Protein AF-A0A7V3RWY5-F1 (afdb_monomer_lite)

Sequence (77 aa):
MEPREEREPFRQGDRVEIYRVSTDERWEPYMEQYVGMKGVVTDPDMVINDPEALVEVTLEGTGGTHRFPQDCLRKVG

pLDDT: mean 82.76, std 13.3, range [44.34, 94.56]

Foldseek 3Di:
DPPPPPPPFAAFFFKKAQQDQDPDPPGDPVCRVRHGWIWTFHDPDRTDPDQQFWTWTQTPPVRDTDTHRPVRMDGDD

Radius of gyration: 12.14 Å; chains: 1; bounding box: 22×36×33 Å

Secondary structure (DSSP, 8-state):
-------PPP-TT-EEEE-S---STT--GGGGGGTT-EEEE--SSS----TTPEEEEEETTT--EEEEEGGGEEE--

Structure (mmCIF, N/CA/C/O backbone):
data_AF-A0A7V3RWY5-F1
#
_entry.id   AF-A0A7V3RWY5-F1
#
loop_
_atom_site.group_PDB
_atom_site.id
_atom_site.type_symbol
_atom_site.label_atom_id
_atom_site.label_alt_id
_atom_site.label_comp_id
_atom_site.label_asym_id
_atom_site.label_entity_id
_atom_site.label_seq_id
_atom_site.pdbx_PDB_ins_code
_atom_site.Cartn_x
_atom_site.Cartn_y
_atom_site.Cartn_z
_atom_site.occupancy
_atom_site.B_iso_or_equiv
_atom_site.auth_seq_id
_atom_site.auth_comp_id
_atom_site.auth_asym_id
_atom_site.auth_atom_id
_atom_site.pdbx_PDB_model_num
ATOM 1 N N . MET A 1 1 ? 4.408 -25.138 -20.292 1.00 44.34 1 MET A N 1
ATOM 2 C CA . MET A 1 1 ? 4.718 -23.720 -20.035 1.00 44.34 1 MET A CA 1
ATOM 3 C C . MET A 1 1 ? 3.466 -23.164 -19.403 1.00 44.34 1 MET A C 1
ATOM 5 O O . MET A 1 1 ? 2.486 -22.960 -20.104 1.00 44.34 1 MET A O 1
ATOM 9 N N . GLU A 1 2 ? 3.421 -23.154 -18.076 1.00 46.47 2 GLU A N 1
ATOM 10 C CA . GLU A 1 2 ? 2.257 -22.643 -17.352 1.00 46.47 2 GLU A CA 1
ATOM 11 C C . GLU A 1 2 ? 2.122 -21.153 -17.688 1.00 46.47 2 GLU A C 1
ATOM 13 O O . GLU A 1 2 ? 3.160 -20.483 -17.785 1.00 46.47 2 GL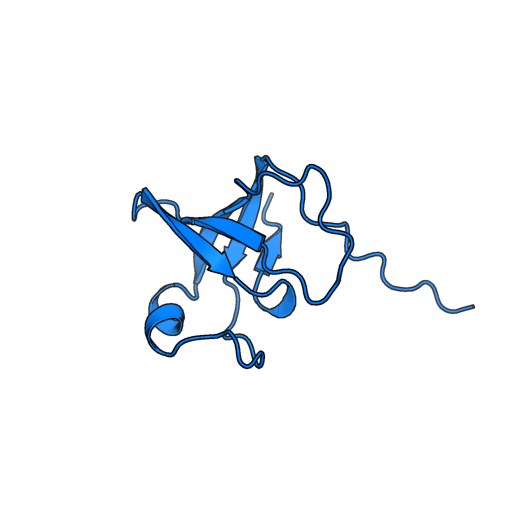U A O 1
ATOM 18 N N . PRO A 1 3 ? 0.908 -20.629 -17.932 1.00 45.59 3 PRO A N 1
ATOM 19 C CA . PRO A 1 3 ? 0.724 -19.193 -17.972 1.00 45.59 3 PRO A CA 1
ATOM 20 C C . PRO A 1 3 ? 1.101 -18.717 -16.575 1.00 45.59 3 PRO A C 1
ATOM 22 O O . PRO A 1 3 ? 0.365 -18.935 -15.616 1.00 45.59 3 PRO A O 1
ATOM 25 N N . ARG A 1 4 ? 2.310 -18.163 -16.441 1.00 55.91 4 ARG A N 1
ATOM 26 C CA . ARG A 1 4 ? 2.670 -17.389 -15.259 1.00 55.91 4 ARG A CA 1
AT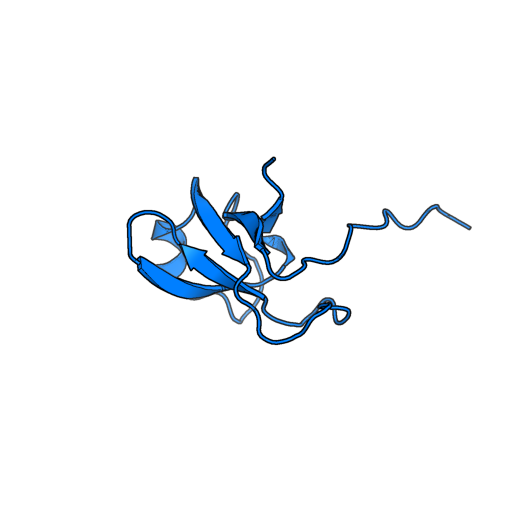OM 27 C C . ARG A 1 4 ? 1.543 -16.381 -15.154 1.00 55.91 4 ARG A C 1
ATOM 29 O O . ARG A 1 4 ? 1.338 -15.657 -16.124 1.00 55.91 4 ARG A O 1
ATOM 36 N N . GLU A 1 5 ? 0.757 -16.436 -14.082 1.00 48.94 5 GLU A N 1
ATOM 37 C CA . GLU A 1 5 ? -0.198 -15.382 -13.774 1.00 48.94 5 GLU A CA 1
ATOM 38 C C . GLU A 1 5 ? 0.592 -14.084 -13.877 1.00 48.94 5 GLU A C 1
ATOM 40 O O . GLU A 1 5 ? 1.443 -13.788 -13.037 1.00 48.94 5 GLU A O 1
ATOM 45 N N . GLU A 1 6 ? 0.411 -13.391 -14.996 1.00 50.34 6 GLU A N 1
ATOM 46 C CA . GLU A 1 6 ? 1.055 -12.132 -15.296 1.00 50.34 6 GLU A CA 1
ATOM 47 C C . GLU A 1 6 ? 0.329 -11.144 -14.399 1.00 50.34 6 GLU A C 1
ATOM 49 O O . GLU A 1 6 ? -0.626 -10.490 -14.804 1.00 50.34 6 GLU A O 1
ATOM 54 N N . ARG A 1 7 ? 0.681 -11.155 -13.107 1.00 57.34 7 ARG A N 1
ATOM 55 C CA . ARG A 1 7 ? 0.259 -10.129 -12.168 1.00 57.34 7 ARG A CA 1
ATOM 56 C C . ARG A 1 7 ? 0.755 -8.840 -12.783 1.00 57.34 7 ARG A C 1
ATOM 58 O O . ARG A 1 7 ? 1.960 -8.602 -12.824 1.00 57.34 7 ARG A O 1
ATOM 65 N N . GLU A 1 8 ? -0.172 -8.092 -13.364 1.00 67.50 8 GLU A N 1
ATOM 66 C CA . GLU A 1 8 ? 0.156 -6.881 -14.090 1.00 67.50 8 GLU A CA 1
ATOM 67 C C . GLU A 1 8 ? 0.994 -5.993 -13.166 1.00 67.50 8 GLU A C 1
ATOM 69 O O . GLU A 1 8 ? 0.539 -5.698 -12.053 1.00 67.50 8 GLU A O 1
ATOM 74 N N . PRO A 1 9 ? 2.200 -5.574 -13.587 1.00 77.69 9 PRO A N 1
ATOM 75 C CA . PRO A 1 9 ? 3.083 -4.802 -12.727 1.00 77.69 9 PRO A CA 1
ATOM 76 C C . PRO A 1 9 ? 2.359 -3.544 -12.254 1.00 77.69 9 PRO A C 1
ATOM 78 O O . PRO A 1 9 ? 1.565 -2.957 -13.004 1.00 77.69 9 PRO A O 1
ATOM 81 N N . PHE A 1 10 ? 2.595 -3.142 -11.007 1.00 84.12 10 PHE A N 1
ATOM 82 C CA . PHE A 1 10 ? 2.075 -1.879 -10.495 1.00 84.12 10 PHE A CA 1
ATOM 83 C C . PHE A 1 10 ? 2.724 -0.725 -11.258 1.00 84.12 10 PHE A C 1
ATOM 85 O O . PHE A 1 10 ? 3.934 -0.725 -11.502 1.00 84.12 10 PHE A O 1
ATOM 92 N N . ARG A 1 11 ? 1.897 0.232 -11.677 1.00 85.12 11 ARG A N 1
ATOM 93 C CA . ARG A 1 11 ? 2.324 1.424 -12.410 1.00 85.12 11 ARG A CA 1
ATOM 94 C C . ARG A 1 11 ? 1.932 2.664 -11.634 1.00 85.12 11 ARG A C 1
ATOM 96 O O . ARG A 1 11 ? 0.919 2.672 -10.938 1.00 85.12 11 ARG A O 1
ATOM 103 N N . GLN A 1 12 ? 2.706 3.727 -11.803 1.00 87.69 12 GLN A N 1
ATOM 104 C CA . GLN A 1 12 ? 2.351 5.032 -11.266 1.00 87.69 12 GLN A CA 1
ATOM 105 C C . GLN A 1 12 ? 0.936 5.438 -11.716 1.00 87.69 12 GLN A C 1
ATOM 107 O O . GLN A 1 12 ? 0.597 5.364 -12.898 1.00 87.69 12 GLN A O 1
ATOM 112 N N . GLY A 1 13 ? 0.111 5.861 -10.760 1.00 88.38 13 GLY A N 1
ATOM 113 C CA . GLY A 1 13 ? -1.293 6.211 -10.959 1.00 88.38 13 GLY A CA 1
ATOM 114 C C . GLY A 1 13 ? -2.279 5.056 -10.767 1.00 88.38 13 GLY A C 1
ATOM 115 O O . GLY A 1 13 ? -3.480 5.321 -10.691 1.00 88.38 13 GLY A O 1
ATOM 116 N N . ASP A 1 14 ? -1.816 3.807 -10.638 1.00 90.19 14 ASP A N 1
ATOM 117 C CA . ASP A 1 14 ? -2.703 2.687 -10.317 1.00 90.19 14 ASP A CA 1
ATOM 118 C C . ASP A 1 14 ? -3.321 2.884 -8.929 1.00 90.19 14 ASP A C 1
ATOM 120 O O . ASP A 1 14 ? -2.637 3.174 -7.945 1.00 90.19 14 ASP A O 1
ATOM 124 N N . ARG A 1 15 ? -4.635 2.681 -8.838 1.00 92.81 15 ARG A N 1
ATOM 125 C CA . ARG A 1 15 ? -5.336 2.604 -7.558 1.00 92.81 15 ARG A CA 1
ATOM 126 C C . ARG A 1 15 ? -5.152 1.222 -6.961 1.00 92.81 15 ARG A C 1
ATOM 128 O O . ARG A 1 15 ? -5.384 0.207 -7.621 1.00 92.81 15 ARG A O 1
ATOM 135 N N . VAL A 1 16 ? -4.747 1.185 -5.703 1.00 93.38 16 VAL A N 1
ATOM 136 C CA . VAL A 1 16 ? -4.451 -0.040 -4.966 1.00 93.38 16 VAL A CA 1
ATOM 137 C C . VAL A 1 16 ? -5.110 -0.025 -3.598 1.00 93.38 16 VAL A C 1
ATOM 139 O O . VAL A 1 16 ? -5.426 1.019 -3.041 1.00 93.38 16 VAL A O 1
ATOM 142 N N . GLU A 1 17 ? -5.326 -1.208 -3.051 1.00 94.56 17 GLU A N 1
ATOM 143 C CA . GLU A 1 17 ? -5.811 -1.425 -1.697 1.00 94.56 17 GLU A CA 1
ATOM 144 C C . GLU A 1 17 ? -4.837 -2.345 -0.969 1.00 94.56 17 GLU A C 1
ATOM 146 O O . GLU A 1 17 ? -4.397 -3.361 -1.521 1.00 94.56 17 GLU A O 1
ATOM 151 N N . ILE A 1 18 ? -4.519 -1.995 0.275 1.00 93.81 18 ILE A N 1
ATOM 152 C CA . ILE A 1 18 ? -3.728 -2.835 1.167 1.00 93.81 18 ILE A CA 1
ATOM 153 C C . ILE A 1 18 ? -4.692 -3.897 1.698 1.00 93.81 18 ILE A C 1
ATOM 155 O O . ILE A 1 18 ? -5.356 -3.703 2.710 1.00 93.81 18 ILE A O 1
ATOM 159 N N . TYR A 1 19 ? -4.860 -5.000 0.975 1.00 93.62 19 TYR A N 1
ATOM 160 C CA . TYR A 1 19 ? -5.940 -5.957 1.252 1.00 93.62 19 TYR A CA 1
ATOM 161 C C . TYR A 1 19 ? -5.593 -6.969 2.352 1.00 93.62 19 TYR A C 1
ATOM 163 O O . TYR A 1 19 ? -6.481 -7.657 2.857 1.00 93.62 19 TYR A O 1
ATOM 171 N N . ARG A 1 20 ? -4.309 -7.097 2.709 1.00 94.06 20 ARG A N 1
ATOM 172 C CA . ARG A 1 20 ? -3.828 -8.017 3.748 1.00 94.06 20 ARG A CA 1
ATOM 173 C C . ARG A 1 20 ? -2.540 -7.523 4.401 1.00 94.06 20 ARG A C 1
ATOM 175 O O . ARG A 1 20 ? -1.884 -6.633 3.879 1.00 94.06 20 ARG A O 1
ATOM 182 N N . VAL A 1 21 ? -2.164 -8.159 5.506 1.00 93.00 21 VAL A N 1
ATOM 183 C CA . VAL A 1 21 ? -0.831 -8.040 6.114 1.00 93.00 21 VAL A CA 1
ATOM 184 C C . VAL A 1 21 ? 0.188 -8.764 5.225 1.00 93.00 21 VAL A C 1
ATOM 186 O O . VAL A 1 21 ? -0.096 -9.869 4.753 1.00 93.00 21 VAL A O 1
ATOM 189 N N . SER A 1 22 ? 1.344 -8.147 4.972 1.00 90.00 22 SER A N 1
ATOM 190 C CA . SER A 1 22 ? 2.443 -8.803 4.250 1.00 90.00 22 SER A CA 1
ATOM 191 C C . SER A 1 22 ? 3.218 -9.744 5.173 1.00 90.00 22 SER A C 1
ATOM 193 O O . SER A 1 22 ? 3.348 -9.496 6.369 1.00 90.00 22 SER A O 1
ATOM 195 N N . THR A 1 23 ? 3.745 -10.830 4.611 1.00 86.62 23 THR A N 1
ATOM 196 C CA . THR A 1 23 ? 4.685 -11.726 5.304 1.00 86.62 23 THR A CA 1
ATOM 197 C C . THR A 1 23 ? 6.149 -11.339 5.081 1.00 86.62 23 THR A C 1
ATOM 199 O O . THR A 1 23 ? 7.037 -12.073 5.507 1.00 86.62 23 THR A O 1
ATOM 202 N N . ASP A 1 24 ? 6.402 -10.246 4.362 1.00 88.00 24 ASP A N 1
ATOM 203 C CA . ASP A 1 24 ? 7.739 -9.738 4.069 1.00 88.00 24 ASP A CA 1
ATOM 204 C C . ASP A 1 24 ? 8.377 -9.113 5.319 1.00 88.00 24 ASP A C 1
ATOM 206 O O . ASP A 1 24 ? 7.701 -8.473 6.125 1.00 88.00 24 ASP A O 1
ATOM 210 N N . GLU A 1 25 ? 9.692 -9.257 5.472 1.00 86.12 25 GLU A N 1
ATOM 211 C CA . GLU A 1 25 ? 10.449 -8.700 6.603 1.00 86.12 25 GLU A CA 1
ATOM 212 C C . GLU A 1 25 ? 10.407 -7.165 6.652 1.00 86.12 25 GLU A C 1
ATOM 214 O O . GLU A 1 25 ? 10.650 -6.563 7.697 1.00 86.12 25 GLU A O 1
ATOM 219 N N . ARG A 1 26 ? 10.095 -6.520 5.524 1.00 85.81 26 ARG A N 1
ATOM 220 C CA . ARG A 1 26 ? 9.946 -5.064 5.412 1.00 85.81 26 ARG A CA 1
ATOM 221 C C . ARG A 1 26 ? 8.594 -4.569 5.923 1.00 85.81 26 ARG A C 1
ATOM 223 O O . ARG A 1 26 ? 8.390 -3.359 6.002 1.00 85.81 26 ARG A O 1
ATOM 230 N N . TRP A 1 27 ? 7.667 -5.474 6.239 1.00 88.94 27 TRP A N 1
ATOM 231 C CA . TRP A 1 27 ? 6.398 -5.120 6.854 1.00 88.94 27 TRP A CA 1
ATOM 232 C C . TRP A 1 27 ? 6.589 -4.773 8.328 1.00 88.94 27 TRP A C 1
ATOM 234 O O . TRP A 1 27 ? 7.020 -5.594 9.137 1.00 88.94 27 TRP A O 1
ATOM 244 N N . GLU A 1 28 ? 6.207 -3.555 8.697 1.00 89.19 28 GLU A N 1
ATOM 245 C CA . GLU A 1 28 ? 6.287 -3.097 10.079 1.00 89.19 28 GLU A CA 1
ATOM 246 C C . GLU A 1 28 ? 4.925 -3.235 10.786 1.00 89.19 28 GLU A C 1
ATOM 248 O O . GLU A 1 28 ? 3.891 -2.978 10.169 1.00 89.19 28 GLU A O 1
ATOM 253 N N . PRO A 1 29 ? 4.870 -3.563 12.094 1.00 88.88 29 PRO A N 1
ATOM 254 C CA . PRO A 1 29 ? 3.604 -3.782 12.808 1.00 88.88 29 PRO A CA 1
ATOM 255 C C . PRO A 1 29 ? 2.616 -2.606 12.748 1.00 88.88 29 PRO A C 1
ATOM 257 O O . PRO A 1 29 ? 1.405 -2.799 12.717 1.00 88.88 29 PRO A O 1
ATOM 260 N N . TYR A 1 30 ? 3.102 -1.360 12.681 1.00 87.81 30 TYR A N 1
ATOM 261 C CA . TYR A 1 30 ? 2.207 -0.203 12.549 1.00 87.81 30 TYR A CA 1
ATOM 262 C C . TYR A 1 30 ? 1.471 -0.180 11.203 1.00 87.81 30 TYR A C 1
ATOM 264 O O . TYR A 1 30 ? 0.434 0.469 11.099 1.00 87.81 30 TYR A O 1
ATOM 272 N N . MET A 1 31 ? 1.975 -0.874 10.177 1.00 89.56 31 MET A N 1
ATOM 273 C CA . MET A 1 31 ? 1.359 -0.923 8.852 1.00 89.56 31 MET A CA 1
ATOM 274 C C . MET A 1 31 ? 0.058 -1.726 8.837 1.00 89.56 31 MET A C 1
ATOM 276 O O . MET A 1 31 ? -0.777 -1.518 7.958 1.00 89.56 31 MET A O 1
ATOM 280 N N . GLU A 1 32 ? -0.161 -2.588 9.835 1.00 91.25 32 GLU A N 1
ATOM 281 C CA . GLU A 1 32 ? -1.408 -3.342 10.008 1.00 91.25 32 GLU A CA 1
ATOM 282 C C . GLU A 1 32 ? -2.629 -2.425 10.108 1.00 91.25 32 GLU A C 1
ATOM 284 O O . GLU A 1 32 ? -3.709 -2.785 9.645 1.00 91.25 32 GLU A O 1
ATOM 289 N N . GLN A 1 33 ? -2.452 -1.199 10.610 1.00 91.25 33 GLN A N 1
ATOM 290 C CA . GLN A 1 33 ? -3.530 -0.213 10.673 1.00 91.25 33 GLN A CA 1
ATOM 291 C C . GLN A 1 33 ? -3.999 0.258 9.286 1.00 91.25 33 GLN A C 1
ATOM 293 O O . GLN A 1 33 ? -5.108 0.773 9.169 1.00 91.25 33 GLN A O 1
ATOM 298 N N . TYR A 1 34 ? -3.168 0.104 8.247 1.00 90.94 34 TYR A N 1
ATOM 299 C CA . TYR A 1 34 ? -3.485 0.489 6.871 1.00 90.94 34 TYR A CA 1
ATOM 300 C C . TYR A 1 34 ? -4.183 -0.624 6.086 1.00 90.94 34 TYR A C 1
ATOM 302 O O . TYR A 1 34 ? -4.631 -0.383 4.966 1.00 90.94 34 TYR A O 1
ATOM 310 N N . VAL A 1 35 ? -4.308 -1.830 6.645 1.00 92.62 35 VAL A N 1
ATOM 311 C CA . VAL A 1 35 ? -5.037 -2.923 5.994 1.00 92.62 35 VAL A CA 1
ATOM 312 C C . VAL A 1 35 ? -6.511 -2.533 5.838 1.00 92.62 35 VAL A C 1
ATOM 314 O O . VAL A 1 35 ? -7.179 -2.142 6.791 1.00 92.62 35 VAL A O 1
ATOM 317 N N . GLY A 1 36 ? -7.016 -2.626 4.610 1.00 92.19 36 GLY A N 1
ATOM 318 C CA . GLY A 1 36 ? -8.332 -2.153 4.186 1.00 92.19 36 GLY A CA 1
ATOM 319 C C . GLY A 1 36 ? -8.346 -0.711 3.669 1.00 92.19 36 GLY A C 1
ATOM 320 O O . GLY A 1 36 ? -9.384 -0.261 3.184 1.00 92.19 36 GLY A O 1
ATOM 321 N N . MET A 1 37 ? -7.227 0.019 3.740 1.00 92.88 37 MET A N 1
ATOM 322 C CA . MET A 1 37 ? -7.118 1.352 3.147 1.00 92.88 37 MET A CA 1
ATOM 323 C C . MET A 1 37 ? -6.812 1.278 1.654 1.00 92.88 37 MET A C 1
ATOM 325 O O . MET A 1 37 ? -6.133 0.370 1.165 1.00 92.88 37 MET A O 1
ATOM 329 N N . LYS A 1 38 ? -7.298 2.292 0.942 1.00 93.81 38 LYS A N 1
ATOM 330 C CA . LYS A 1 38 ? -7.015 2.515 -0.472 1.00 93.81 38 LYS A CA 1
ATOM 331 C C . LYS A 1 38 ? -5.913 3.547 -0.626 1.00 93.81 38 LYS A C 1
ATOM 333 O O . LYS A 1 38 ? -5.716 4.401 0.236 1.00 93.81 38 LYS A O 1
ATOM 338 N N . GLY A 1 39 ? -5.192 3.452 -1.725 1.00 93.00 39 GLY A N 1
ATOM 339 C CA . GLY A 1 39 ? -4.110 4.345 -2.067 1.00 93.00 39 GLY A CA 1
ATOM 340 C C . GLY A 1 39 ? -3.889 4.402 -3.567 1.00 93.00 39 GLY A C 1
ATOM 341 O O . GLY A 1 39 ? -4.490 3.663 -4.348 1.00 93.00 39 GLY A O 1
ATOM 342 N N . VAL A 1 40 ? -3.003 5.300 -3.964 1.00 92.81 40 VAL A N 1
ATOM 343 C CA . VAL A 1 40 ? -2.545 5.447 -5.341 1.00 92.81 40 VAL A CA 1
ATOM 344 C C . VAL A 1 40 ? -1.055 5.179 -5.371 1.00 92.81 40 VAL A C 1
ATOM 346 O O . VAL A 1 40 ? -0.315 5.698 -4.539 1.00 92.81 40 VAL A O 1
ATOM 349 N N . VAL A 1 41 ? -0.614 4.376 -6.333 1.00 91.06 41 VAL A N 1
ATOM 350 C CA . VAL A 1 41 ? 0.806 4.146 -6.584 1.00 91.06 41 VAL A CA 1
ATOM 351 C C . VAL A 1 41 ? 1.421 5.456 -7.068 1.00 91.06 41 VAL A C 1
ATOM 353 O O . VAL A 1 41 ? 1.081 5.953 -8.141 1.00 91.06 41 VAL A O 1
ATOM 356 N N . THR A 1 42 ? 2.318 6.029 -6.276 1.00 89.62 42 THR A N 1
ATOM 357 C CA . THR A 1 42 ? 3.058 7.256 -6.612 1.00 89.62 42 THR A CA 1
ATOM 358 C C . THR A 1 42 ? 4.518 6.985 -6.925 1.00 89.62 42 THR A C 1
ATOM 360 O O . THR A 1 42 ? 5.292 7.927 -7.072 1.00 89.62 42 THR A O 1
ATOM 363 N N . ASP A 1 43 ? 4.874 5.708 -7.040 1.00 82.19 43 ASP A N 1
ATOM 364 C CA . ASP A 1 43 ? 6.234 5.252 -7.264 1.00 82.19 43 ASP A CA 1
ATOM 365 C C . ASP A 1 43 ? 6.938 6.013 -8.403 1.00 82.19 43 ASP A C 1
ATOM 367 O O . ASP A 1 43 ? 6.317 6.272 -9.445 1.00 82.19 43 ASP A O 1
ATOM 371 N N . PRO A 1 44 ? 8.196 6.449 -8.196 1.00 68.06 44 PRO A N 1
ATOM 372 C CA . PRO A 1 44 ? 8.964 7.144 -9.222 1.00 68.06 44 PRO A CA 1
ATOM 373 C C . PRO A 1 44 ? 9.387 6.216 -10.366 1.00 68.06 44 PRO A C 1
ATOM 375 O O . PRO A 1 44 ? 9.650 6.711 -11.467 1.00 68.06 44 PRO A O 1
ATOM 378 N N . ASP A 1 45 ? 9.452 4.900 -10.142 1.00 72.19 45 ASP A N 1
ATOM 379 C CA . ASP A 1 45 ? 9.730 3.943 -11.202 1.00 72.19 45 ASP A CA 1
ATOM 380 C C . ASP A 1 45 ? 8.477 3.724 -12.062 1.00 72.19 45 ASP A C 1
ATOM 382 O O . ASP A 1 45 ? 7.399 3.363 -11.591 1.00 72.19 45 ASP A O 1
ATOM 386 N N . MET A 1 46 ? 8.616 3.924 -13.379 1.00 59.69 46 MET A N 1
ATOM 387 C CA . MET A 1 46 ? 7.499 3.768 -14.324 1.00 59.69 46 MET A CA 1
ATOM 388 C C . MET A 1 46 ? 6.930 2.340 -14.341 1.00 59.69 46 MET A C 1
ATOM 390 O O . MET A 1 46 ? 5.759 2.153 -14.681 1.00 59.69 46 MET A O 1
ATOM 394 N N . VAL A 1 47 ? 7.752 1.336 -14.009 1.00 62.69 47 VAL A N 1
ATOM 395 C CA . VAL A 1 47 ? 7.354 -0.074 -13.936 1.00 62.69 47 VAL A CA 1
ATOM 396 C C . VAL A 1 47 ? 8.162 -0.790 -12.856 1.00 62.69 47 VAL A C 1
ATOM 398 O O . VAL A 1 47 ? 9.37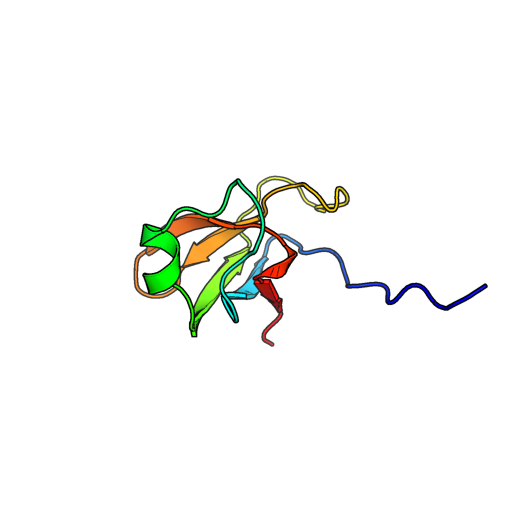8 -0.945 -12.982 1.00 62.69 47 VAL A O 1
ATOM 401 N N . ILE A 1 48 ? 7.468 -1.311 -11.846 1.00 72.94 48 ILE A N 1
ATOM 402 C CA . ILE A 1 48 ? 8.068 -2.160 -10.817 1.00 72.94 48 ILE A CA 1
ATOM 403 C C . ILE A 1 48 ? 8.128 -3.592 -11.360 1.00 72.94 48 ILE A C 1
ATOM 405 O O . ILE A 1 48 ? 7.128 -4.305 -11.385 1.00 72.94 48 ILE A O 1
ATOM 409 N N . ASN A 1 49 ? 9.295 -3.984 -11.877 1.00 69.88 49 ASN A N 1
ATOM 410 C CA . ASN A 1 49 ? 9.525 -5.315 -12.462 1.00 69.88 49 ASN A CA 1
ATOM 411 C C . ASN A 1 49 ? 10.165 -6.304 -11.481 1.00 69.88 49 ASN A C 1
ATOM 413 O O . ASN A 1 49 ? 10.192 -7.504 -11.750 1.00 69.88 49 ASN A O 1
ATOM 417 N N . ASP A 1 50 ? 10.717 -5.800 -10.379 1.00 72.44 50 ASP A N 1
ATOM 418 C CA . ASP A 1 50 ? 11.338 -6.632 -9.362 1.00 72.44 50 ASP A CA 1
ATOM 419 C C . ASP A 1 50 ? 10.265 -7.079 -8.357 1.00 72.44 50 ASP A C 1
ATOM 421 O O . ASP A 1 50 ? 9.586 -6.224 -7.789 1.00 72.44 50 ASP A O 1
ATOM 425 N N . PRO A 1 51 ? 10.051 -8.388 -8.149 1.00 70.31 51 PRO A N 1
ATOM 426 C CA . PRO A 1 51 ? 9.006 -8.887 -7.255 1.00 70.31 51 PRO A CA 1
ATOM 427 C C . PRO A 1 51 ? 9.291 -8.587 -5.778 1.00 70.31 51 PRO A C 1
ATOM 429 O O . PRO A 1 51 ? 8.369 -8.618 -4.966 1.00 70.31 51 PRO A O 1
ATOM 432 N N . GLU A 1 52 ? 10.545 -8.290 -5.433 1.00 74.12 52 GLU A N 1
ATOM 433 C CA . GLU A 1 52 ? 10.971 -7.907 -4.091 1.00 74.12 52 GLU A CA 1
ATOM 434 C C . GLU A 1 52 ? 11.023 -6.382 -3.933 1.00 74.12 52 GLU A C 1
ATOM 436 O O . GLU A 1 52 ? 11.321 -5.890 -2.846 1.00 74.12 52 GLU A O 1
ATOM 441 N N . ALA A 1 53 ? 10.748 -5.593 -4.977 1.00 82.25 53 ALA A N 1
ATOM 442 C CA . ALA A 1 53 ? 10.673 -4.145 -4.844 1.00 82.25 53 ALA A CA 1
ATOM 443 C C . ALA A 1 53 ? 9.428 -3.729 -4.053 1.00 82.25 53 ALA A C 1
ATOM 445 O O . ALA A 1 53 ? 8.323 -4.249 -4.244 1.00 82.25 53 ALA A O 1
ATOM 446 N N . LEU A 1 54 ? 9.629 -2.753 -3.167 1.00 87.25 54 LEU A N 1
ATOM 447 C CA . LEU A 1 54 ? 8.535 -2.071 -2.493 1.00 87.25 54 LEU A CA 1
ATOM 448 C C . LEU A 1 54 ? 7.860 -1.110 -3.468 1.00 87.25 54 LEU A C 1
ATOM 450 O O . LEU A 1 54 ? 8.536 -0.465 -4.261 1.00 87.25 54 LEU A O 1
ATOM 454 N N . VAL A 1 55 ? 6.545 -0.985 -3.349 1.00 88.88 55 VAL A N 1
ATOM 455 C CA . VAL A 1 55 ? 5.733 -0.038 -4.108 1.00 88.88 55 VAL A CA 1
ATOM 456 C C . VAL A 1 55 ? 5.440 1.162 -3.234 1.00 88.88 55 VAL A C 1
ATOM 458 O O . VAL A 1 55 ? 4.875 1.021 -2.146 1.00 88.88 55 VAL A O 1
ATOM 461 N N . GLU A 1 56 ? 5.789 2.347 -3.707 1.00 92.19 56 GLU A N 1
ATOM 462 C CA . GLU A 1 56 ? 5.401 3.586 -3.056 1.00 92.19 56 GLU A CA 1
A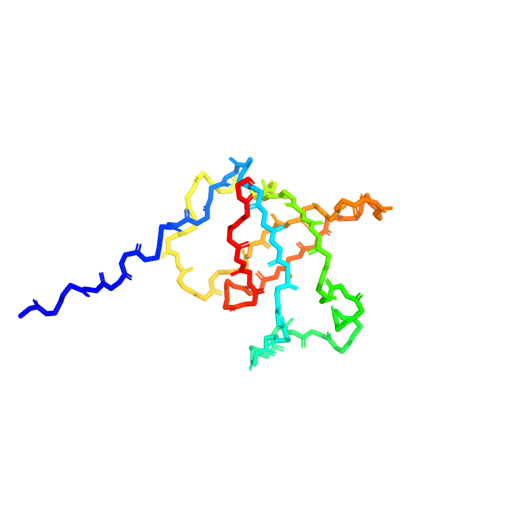TOM 463 C C . GLU A 1 56 ? 3.930 3.921 -3.347 1.00 92.19 56 GLU A C 1
ATOM 465 O O . GLU A 1 56 ? 3.511 4.115 -4.491 1.00 92.19 56 GLU A O 1
ATOM 470 N N . VAL A 1 57 ? 3.133 3.969 -2.282 1.00 92.38 57 VAL A N 1
ATOM 471 C CA . VAL A 1 57 ? 1.690 4.1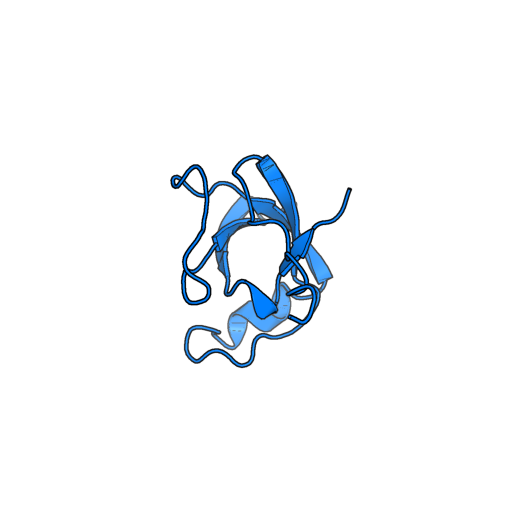91 -2.308 1.00 92.38 57 VAL A CA 1
ATOM 472 C C . VAL A 1 57 ? 1.348 5.369 -1.403 1.00 92.38 57 VAL A C 1
ATOM 474 O O . VAL A 1 57 ? 1.623 5.356 -0.201 1.00 92.38 57 VAL A O 1
ATOM 477 N N . THR A 1 58 ? 0.682 6.376 -1.958 1.00 93.12 58 THR A N 1
ATOM 478 C CA . THR A 1 58 ? 0.028 7.421 -1.169 1.00 93.12 58 THR A CA 1
ATOM 479 C C . THR A 1 58 ? -1.348 6.938 -0.746 1.00 93.12 58 THR A C 1
ATOM 481 O O . THR A 1 58 ? -2.218 6.696 -1.582 1.00 93.12 58 THR A O 1
ATOM 484 N N . LEU A 1 59 ? -1.546 6.801 0.561 1.00 92.56 59 LEU A N 1
ATOM 485 C CA . LEU A 1 59 ? -2.811 6.370 1.143 1.00 92.56 59 LEU A CA 1
ATOM 486 C C . LEU A 1 59 ? -3.863 7.485 1.058 1.00 92.56 59 LEU A C 1
ATOM 488 O O . LEU A 1 59 ? -3.626 8.639 1.433 1.00 92.56 59 LEU A O 1
ATOM 492 N N . GLU A 1 60 ? -5.058 7.126 0.600 1.00 89.75 60 GLU A N 1
ATOM 493 C CA . GLU A 1 60 ? -6.204 8.024 0.565 1.00 89.75 60 GLU A CA 1
ATOM 494 C C . GLU A 1 60 ? -6.701 8.287 1.996 1.00 89.75 60 GLU A C 1
ATOM 496 O O . GLU A 1 60 ? -6.909 7.371 2.789 1.00 89.75 60 GLU A O 1
ATOM 501 N N . GLY A 1 61 ? -6.894 9.560 2.349 1.00 82.88 61 GLY A N 1
ATOM 502 C CA . GLY A 1 61 ? -7.425 9.973 3.654 1.00 82.88 61 GLY A CA 1
ATOM 503 C C . GLY A 1 61 ? -6.382 10.231 4.746 1.00 82.88 61 GLY A C 1
ATOM 504 O O . GLY A 1 61 ? -6.657 11.024 5.643 1.00 82.88 61 GLY A O 1
ATOM 505 N N . THR A 1 62 ? -5.177 9.660 4.658 1.00 77.94 62 THR A N 1
ATOM 506 C CA . THR A 1 62 ? -4.059 10.019 5.557 1.00 77.94 62 THR A CA 1
ATOM 507 C C . THR A 1 62 ? -3.107 11.035 4.925 1.00 77.94 62 THR A C 1
ATOM 509 O O . THR A 1 62 ? -2.439 11.769 5.649 1.00 77.94 62 THR A O 1
ATOM 512 N N . GLY A 1 63 ? -3.042 11.094 3.586 1.00 72.50 63 GLY A N 1
ATOM 513 C CA . GLY A 1 63 ? -2.116 11.961 2.847 1.00 72.50 63 GLY A CA 1
ATOM 51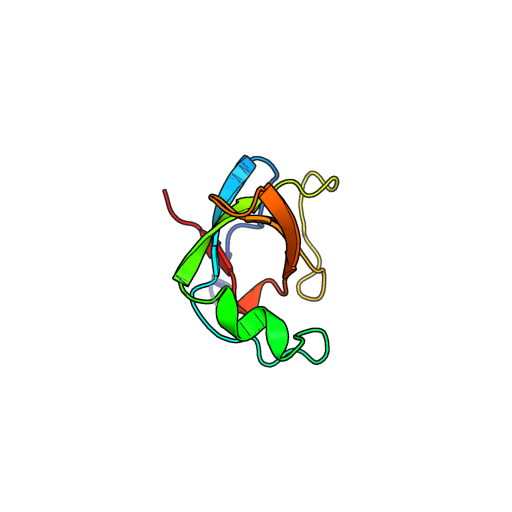4 C C . GLY A 1 63 ? -0.645 11.550 2.982 1.00 72.50 63 GLY A C 1
ATOM 515 O O . GLY A 1 63 ? 0.234 12.266 2.508 1.00 72.50 63 GLY A O 1
ATOM 516 N N . GLY A 1 64 ? -0.379 10.416 3.640 1.00 86.19 64 GLY A N 1
ATOM 517 C CA . GLY A 1 64 ? 0.952 9.862 3.841 1.00 86.19 64 GLY A CA 1
ATOM 518 C C . GLY A 1 64 ? 1.339 8.918 2.710 1.00 86.19 64 GLY A C 1
ATOM 519 O O . GLY A 1 64 ? 0.553 8.059 2.303 1.00 86.19 64 GLY A O 1
ATOM 520 N N . THR A 1 65 ? 2.568 9.069 2.226 1.00 91.06 65 THR A N 1
ATOM 521 C CA . THR A 1 65 ? 3.183 8.154 1.264 1.00 91.06 65 THR A CA 1
ATOM 522 C C . THR A 1 65 ? 3.982 7.093 2.010 1.00 91.06 65 THR A C 1
ATOM 524 O O . THR A 1 65 ? 4.874 7.422 2.791 1.00 91.06 65 THR A O 1
ATOM 527 N N . HIS A 1 66 ? 3.661 5.825 1.767 1.00 90.94 66 HIS A N 1
ATOM 528 C CA . HIS A 1 66 ? 4.293 4.673 2.402 1.00 90.94 66 HIS A CA 1
ATOM 529 C C . HIS A 1 66 ? 4.695 3.639 1.358 1.00 90.94 66 HIS A C 1
ATOM 531 O O . HIS A 1 66 ? 4.090 3.538 0.295 1.00 90.94 66 HIS A O 1
ATOM 537 N N . ARG A 1 67 ? 5.730 2.863 1.668 1.00 90.25 67 ARG A N 1
ATOM 538 C CA . ARG A 1 67 ? 6.238 1.820 0.780 1.00 90.25 67 ARG A CA 1
ATOM 539 C C . ARG A 1 67 ? 5.768 0.467 1.275 1.00 90.25 67 ARG A C 1
ATOM 541 O O . ARG A 1 67 ? 6.082 0.097 2.402 1.00 90.25 67 ARG A O 1
ATOM 548 N N . PHE A 1 68 ? 5.034 -0.253 0.436 1.00 90.81 68 PHE A N 1
ATOM 549 C CA . PHE A 1 68 ? 4.468 -1.552 0.777 1.00 90.81 68 PHE A CA 1
ATOM 550 C C . PHE A 1 68 ? 5.019 -2.653 -0.130 1.00 90.81 68 PHE A C 1
ATOM 552 O O . PHE A 1 68 ? 5.238 -2.418 -1.320 1.00 90.81 68 PHE A O 1
ATOM 559 N N . PRO A 1 69 ? 5.222 -3.866 0.400 1.00 91.00 69 PRO A N 1
ATOM 560 C CA . PRO A 1 69 ? 5.460 -5.044 -0.420 1.00 91.00 69 PRO A CA 1
ATOM 561 C C . PRO A 1 69 ? 4.334 -5.266 -1.439 1.00 91.00 69 PRO A C 1
ATOM 563 O O . PRO A 1 69 ? 3.165 -4.991 -1.182 1.00 91.00 69 PRO A O 1
ATOM 566 N N . GLN A 1 70 ? 4.660 -5.806 -2.610 1.00 88.75 70 GLN A N 1
ATOM 567 C CA . GLN A 1 70 ? 3.659 -6.053 -3.656 1.00 88.75 70 GLN A CA 1
ATOM 568 C C . GLN A 1 70 ? 2.625 -7.111 -3.266 1.00 88.75 70 GLN A C 1
ATOM 570 O O . GLN A 1 70 ? 1.512 -7.121 -3.787 1.00 88.75 70 GLN A O 1
ATOM 575 N N . ASP A 1 71 ? 2.979 -8.023 -2.362 1.00 89.56 71 ASP A N 1
ATOM 576 C CA . ASP A 1 71 ? 2.130 -9.154 -2.009 1.00 89.56 71 ASP A CA 1
ATOM 577 C C . ASP A 1 71 ? 0.877 -8.735 -1.216 1.00 89.56 71 ASP A C 1
ATOM 579 O O . ASP A 1 71 ? -0.149 -9.421 -1.287 1.00 89.56 71 ASP A O 1
ATOM 583 N N . CYS A 1 72 ? 0.951 -7.615 -0.486 1.00 91.75 72 CYS A N 1
ATOM 584 C CA . CYS A 1 72 ? -0.149 -7.058 0.299 1.00 91.75 72 CYS A CA 1
ATOM 585 C C . CYS A 1 72 ? -0.992 -6.028 -0.458 1.00 91.75 72 CYS A C 1
ATOM 587 O O . CYS A 1 72 ? -2.050 -5.627 0.032 1.00 91.75 72 CYS A O 1
ATOM 589 N N . LEU A 1 73 ? -0.564 -5.640 -1.659 1.00 91.12 73 LEU A N 1
ATOM 590 C CA . LEU A 1 73 ? -1.278 -4.710 -2.520 1.00 91.12 73 LEU A CA 1
ATOM 591 C C . LEU A 1 73 ? -2.151 -5.449 -3.528 1.00 91.12 73 LEU A C 1
ATOM 593 O O . LEU A 1 73 ? -1.791 -6.490 -4.079 1.00 91.12 73 LEU A O 1
ATOM 597 N N . ARG A 1 74 ? -3.315 -4.871 -3.808 1.00 91.38 74 ARG A N 1
ATOM 598 C CA . ARG A 1 74 ? -4.221 -5.334 -4.857 1.00 91.38 74 ARG A CA 1
ATOM 599 C C . ARG A 1 74 ? -4.745 -4.140 -5.632 1.00 91.38 74 ARG A C 1
ATOM 601 O O . ARG A 1 74 ? -5.234 -3.196 -5.021 1.00 91.38 74 ARG A O 1
ATOM 608 N N . LYS A 1 75 ? -4.684 -4.184 -6.964 1.00 90.25 75 LYS A N 1
ATOM 609 C CA . LYS A 1 75 ? -5.279 -3.137 -7.806 1.00 90.25 75 LYS A CA 1
ATOM 610 C C . LYS A 1 75 ? -6.795 -3.096 -7.604 1.00 90.25 75 LYS A C 1
ATOM 612 O O . LYS A 1 75 ? -7.449 -4.140 -7.608 1.00 90.25 75 LYS A O 1
ATOM 617 N N . VAL A 1 76 ? -7.342 -1.898 -7.431 1.00 88.44 76 VAL A N 1
ATOM 618 C CA . VAL A 1 76 ? -8.781 -1.646 -7.293 1.00 88.44 76 VAL A CA 1
ATOM 619 C C . VAL A 1 76 ? -9.186 -0.604 -8.333 1.00 88.44 76 VAL A C 1
ATOM 621 O O . VAL A 1 76 ? -8.693 0.517 -8.305 1.00 88.44 76 VAL A O 1
ATOM 624 N N . GLY A 1 77 ? -10.023 -1.006 -9.293 1.00 67.94 77 GLY A N 1
ATOM 625 C CA . GLY A 1 77 ? -10.517 -0.141 -10.375 1.00 67.94 77 GLY A CA 1
ATOM 626 C C . GLY A 1 77 ? -11.530 0.886 -9.890 1.00 67.94 77 GLY A C 1
ATOM 627 O O . GLY A 1 77 ? -12.479 0.465 -9.192 1.00 67.94 77 GLY A O 1
#